Protein AF-A0A6H1ZHK6-F1 (afdb_monomer_lite)

Sequence (95 aa):
MFNRSEIMKVAWAVCRTHYTFNGRFIFRREHFAKALKQAWASAKLASGALPAAEVAKIERASVIRDQIDALKYKSSRMNVEPTRQRLERELMFLA

pLDDT: mean 84.62, std 6.48, range [62.06, 93.5]

Organism: NCBI:txid1070528

Secondary structure (DSSP, 8-state):
---HHHHHHHHHHHHHHHHEETTEE---HHHHHHHHHHHHHHHHHHTT-S-HHHHHHHHHHHHHHHHHHHHTTS-TTS--HHHHHHHHHHHHHH-

Radius of gyration: 16.67 Å; chains: 1; bounding box: 31×34×50 Å

Structure (mmCIF, N/CA/C/O backbone):
data_AF-A0A6H1ZHK6-F1
#
_entry.id   AF-A0A6H1ZHK6-F1
#
loop_
_atom_site.group_PDB
_atom_site.id
_atom_site.type_symbol
_atom_site.label_atom_id
_atom_site.label_alt_id
_atom_site.label_comp_id
_atom_site.label_asym_id
_atom_site.label_entity_id
_atom_site.label_seq_id
_atom_site.pdbx_PDB_ins_code
_atom_site.Cartn_x
_atom_site.Cartn_y
_atom_site.Cartn_z
_atom_site.occupancy
_atom_site.B_iso_or_equiv
_atom_site.auth_seq_id
_atom_site.auth_comp_id
_atom_site.auth_asym_id
_atom_site.auth_atom_id
_atom_site.pdbx_PDB_model_num
ATOM 1 N N . MET A 1 1 ? -11.890 1.829 20.678 1.00 69.81 1 MET A N 1
ATOM 2 C CA . MET A 1 1 ? -10.480 1.892 21.137 1.00 69.81 1 MET A CA 1
ATOM 3 C C . MET A 1 1 ? -9.635 1.059 20.181 1.00 69.81 1 MET A C 1
ATOM 5 O O . MET A 1 1 ? -10.066 -0.031 19.838 1.00 69.81 1 MET A O 1
ATOM 9 N N . PHE A 1 2 ? -8.497 1.565 19.693 1.00 80.75 2 PHE A N 1
ATOM 10 C CA . PHE A 1 2 ? -7.678 0.842 18.707 1.00 80.75 2 PHE A CA 1
ATOM 11 C C . PHE A 1 2 ? -6.952 -0.355 19.335 1.00 80.75 2 PHE A C 1
ATOM 13 O O . PHE A 1 2 ? -6.265 -0.202 20.349 1.00 80.75 2 PHE A O 1
ATOM 20 N N . ASN A 1 3 ? -7.058 -1.531 18.711 1.00 88.44 3 ASN A N 1
ATOM 21 C CA . ASN A 1 3 ? -6.343 -2.728 19.142 1.00 88.44 3 ASN A CA 1
ATOM 22 C C . ASN A 1 3 ? -4.866 -2.650 18.727 1.00 88.44 3 ASN A C 1
ATOM 24 O O . ASN A 1 3 ? -4.480 -2.972 17.604 1.00 88.44 3 ASN A O 1
ATOM 28 N N . ARG A 1 4 ? -4.013 -2.214 19.659 1.00 88.88 4 ARG A N 1
ATOM 29 C CA . ARG A 1 4 ? -2.571 -2.044 19.417 1.00 88.88 4 ARG A CA 1
ATOM 30 C C . ARG A 1 4 ? -1.879 -3.348 19.010 1.00 88.88 4 ARG A C 1
ATOM 32 O O . ARG A 1 4 ? -0.940 -3.300 18.222 1.00 88.88 4 ARG A O 1
ATOM 39 N N . SER A 1 5 ? -2.339 -4.494 19.521 1.00 90.19 5 SER A N 1
ATOM 40 C CA . SER A 1 5 ? -1.757 -5.801 19.193 1.00 90.19 5 SER A CA 1
ATOM 41 C C . SER A 1 5 ? -1.986 -6.155 17.725 1.00 90.19 5 SER A C 1
ATOM 43 O O . SER A 1 5 ? -1.050 -6.535 17.024 1.00 90.19 5 SER A O 1
ATOM 45 N N . GLU A 1 6 ? -3.208 -5.958 17.228 1.00 89.25 6 GLU A N 1
ATOM 46 C CA . GLU A 1 6 ? -3.535 -6.192 15.817 1.00 89.25 6 GLU A CA 1
ATOM 47 C C . GLU A 1 6 ? -2.758 -5.265 14.890 1.00 89.25 6 GLU A C 1
ATOM 49 O O . GLU A 1 6 ? -2.185 -5.720 13.904 1.00 89.25 6 GLU A O 1
ATOM 54 N N . ILE A 1 7 ? -2.643 -3.986 15.246 1.00 90.62 7 ILE A N 1
ATOM 55 C CA . ILE A 1 7 ? -1.886 -3.019 14.446 1.00 90.62 7 ILE A CA 1
ATOM 56 C C . ILE A 1 7 ? -0.410 -3.418 14.357 1.00 90.62 7 ILE A C 1
ATOM 58 O O . ILE A 1 7 ? 0.183 -3.346 13.282 1.00 90.62 7 ILE A O 1
ATOM 62 N N . MET A 1 8 ? 0.182 -3.890 15.458 1.00 92.38 8 MET A N 1
ATOM 63 C CA . MET A 1 8 ? 1.562 -4.381 15.459 1.00 92.38 8 MET A CA 1
ATOM 64 C C . MET A 1 8 ? 1.730 -5.639 14.600 1.00 92.38 8 MET A C 1
ATOM 66 O O . MET A 1 8 ? 2.718 -5.744 13.872 1.00 92.38 8 MET A O 1
ATOM 70 N N . LYS A 1 9 ? 0.761 -6.566 14.619 1.00 93.50 9 LYS A N 1
ATOM 71 C CA . LYS A 1 9 ? 0.767 -7.754 13.746 1.00 93.50 9 LYS A CA 1
ATOM 72 C C . LYS A 1 9 ?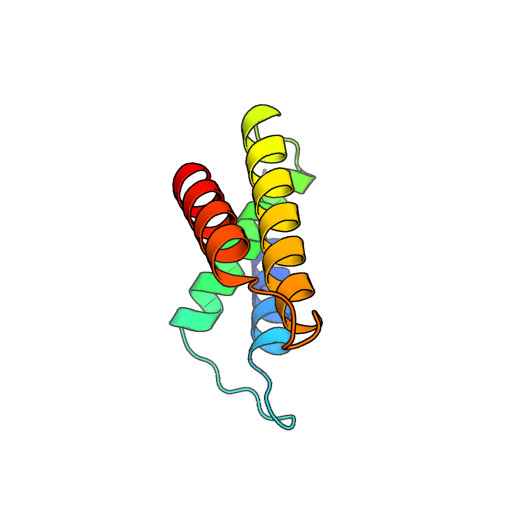 0.710 -7.365 12.269 1.00 93.50 9 LYS A C 1
ATOM 74 O O . LYS A 1 9 ? 1.500 -7.875 11.478 1.00 93.50 9 LYS A O 1
ATOM 79 N N . VAL A 1 10 ? -0.170 -6.429 11.910 1.00 91.88 10 VAL A N 1
ATOM 80 C CA . VAL A 1 10 ? -0.289 -5.918 10.536 1.00 91.88 10 VAL A CA 1
ATOM 81 C C . VAL A 1 10 ? 0.999 -5.215 10.108 1.00 91.88 10 VAL A C 1
ATOM 83 O O . VAL A 1 10 ? 1.534 -5.520 9.045 1.00 91.88 10 VAL A O 1
ATOM 86 N N . ALA A 1 11 ? 1.556 -4.339 10.948 1.00 92.75 11 ALA A N 1
ATOM 87 C CA . ALA A 1 11 ? 2.825 -3.666 10.672 1.00 92.75 11 ALA A CA 1
ATOM 88 C C . ALA A 1 11 ? 3.970 -4.666 10.445 1.00 92.75 11 ALA A C 1
ATOM 90 O O . ALA A 1 11 ? 4.781 -4.498 9.534 1.00 92.75 11 ALA A O 1
ATOM 91 N N . TRP A 1 12 ? 4.026 -5.731 11.248 1.00 92.38 12 TRP A N 1
ATOM 92 C CA . TRP A 1 12 ? 5.025 -6.784 11.095 1.00 92.38 12 TRP A CA 1
ATOM 93 C C . TRP A 1 12 ? 4.857 -7.564 9.788 1.00 92.38 12 TRP A C 1
ATOM 95 O O . TRP A 1 12 ? 5.843 -7.789 9.084 1.00 92.38 12 TRP A O 1
ATOM 105 N N . ALA A 1 13 ? 3.620 -7.921 9.433 1.00 92.00 13 ALA A N 1
ATOM 106 C CA . ALA A 1 13 ? 3.309 -8.595 8.177 1.00 92.00 13 ALA A CA 1
ATOM 107 C C . ALA A 1 13 ? 3.716 -7.737 6.968 1.00 92.00 13 ALA A C 1
ATOM 109 O O . ALA A 1 13 ? 4.473 -8.200 6.121 1.00 92.00 13 ALA A O 1
ATOM 110 N N . VAL A 1 14 ? 3.309 -6.464 6.942 1.00 90.19 14 VAL A N 1
ATOM 111 C CA . VAL A 1 14 ? 3.667 -5.500 5.885 1.00 90.19 14 VAL A CA 1
ATOM 112 C C . VAL A 1 14 ? 5.186 -5.352 5.771 1.00 90.19 14 VAL A C 1
ATOM 114 O O . VAL A 1 14 ? 5.738 -5.445 4.676 1.00 90.19 14 VAL A O 1
ATOM 117 N N . CYS A 1 15 ? 5.882 -5.173 6.898 1.00 91.88 15 CYS A N 1
ATOM 118 C CA . CYS A 1 15 ? 7.338 -5.042 6.912 1.00 91.88 15 CYS A CA 1
ATOM 119 C C . CYS A 1 15 ? 8.019 -6.281 6.312 1.00 91.88 15 CYS A C 1
ATOM 121 O O . CYS A 1 15 ? 8.891 -6.162 5.454 1.00 91.88 15 CYS A O 1
ATOM 123 N N . ARG A 1 16 ? 7.593 -7.486 6.705 1.00 91.31 16 ARG A N 1
ATOM 124 C CA . ARG A 1 16 ? 8.148 -8.719 6.141 1.00 91.31 16 ARG A CA 1
ATOM 125 C C . ARG A 1 16 ? 7.847 -8.850 4.655 1.00 91.31 16 ARG A C 1
ATOM 127 O O . ARG A 1 16 ? 8.767 -9.141 3.904 1.00 91.31 16 ARG A O 1
ATOM 134 N N . THR A 1 17 ? 6.621 -8.606 4.213 1.00 89.00 17 THR A N 1
ATOM 135 C CA . THR A 1 17 ? 6.255 -8.759 2.798 1.00 89.00 17 THR A CA 1
ATOM 136 C C . THR A 1 17 ? 7.040 -7.812 1.893 1.00 89.00 17 THR A C 1
ATOM 138 O O . THR A 1 17 ? 7.558 -8.240 0.870 1.00 89.00 17 THR A O 1
ATOM 141 N N . HIS A 1 18 ? 7.185 -6.542 2.280 1.00 84.94 18 HIS A N 1
ATOM 142 C CA . HIS A 1 18 ? 7.859 -5.547 1.440 1.00 84.94 18 HIS A CA 1
ATOM 143 C C . HIS A 1 18 ? 9.388 -5.600 1.503 1.00 84.94 18 HIS A C 1
ATOM 145 O O . HIS A 1 18 ? 10.045 -5.193 0.547 1.00 84.94 18 HIS A O 1
ATOM 151 N N . TYR A 1 19 ? 9.960 -6.066 2.616 1.00 86.38 19 TYR A N 1
ATOM 152 C CA . TYR A 1 19 ? 11.410 -6.034 2.843 1.00 86.38 19 TYR A CA 1
ATOM 153 C C . TYR A 1 19 ? 12.046 -7.427 2.932 1.00 86.38 19 TYR A C 1
ATOM 155 O O . TYR A 1 19 ? 13.192 -7.559 3.364 1.00 86.38 19 TYR A O 1
ATOM 163 N N . THR A 1 20 ? 11.326 -8.471 2.518 1.00 88.56 20 THR A N 1
ATOM 164 C CA . THR A 1 20 ? 11.930 -9.775 2.225 1.00 88.56 20 THR A CA 1
ATOM 165 C C . THR A 1 20 ? 12.406 -9.771 0.781 1.00 88.56 20 THR A C 1
ATOM 167 O O . THR A 1 20 ? 11.602 -9.658 -0.140 1.00 88.56 20 THR A O 1
ATOM 170 N N . PHE A 1 21 ? 13.711 -9.927 0.578 1.00 82.06 21 PHE A N 1
ATOM 171 C CA . PHE A 1 21 ? 14.311 -10.043 -0.748 1.00 82.06 21 PHE A CA 1
ATOM 172 C C . PHE A 1 21 ? 15.024 -11.388 -0.858 1.00 82.06 21 PHE A C 1
ATOM 174 O O . PHE A 1 21 ? 15.774 -11.769 0.042 1.00 82.06 21 PHE A O 1
ATOM 181 N N . ASN A 1 22 ? 14.765 -12.139 -1.932 1.00 83.94 22 ASN A N 1
ATOM 182 C CA . ASN A 1 22 ? 15.301 -13.493 -2.133 1.00 83.94 22 ASN A CA 1
ATOM 183 C C . ASN A 1 22 ? 15.085 -14.425 -0.921 1.00 83.94 22 ASN A C 1
ATOM 185 O O . ASN A 1 22 ? 15.992 -15.138 -0.495 1.00 83.94 22 ASN A O 1
ATOM 189 N N . GLY A 1 23 ? 13.897 -14.363 -0.306 1.00 84.25 23 GLY A N 1
ATOM 190 C CA . GLY A 1 23 ? 13.541 -15.175 0.867 1.00 84.25 23 GLY A CA 1
ATOM 191 C C . GLY A 1 23 ? 14.245 -14.782 2.172 1.00 84.25 23 GLY A C 1
ATOM 192 O O . GLY A 1 23 ? 13.993 -15.394 3.207 1.00 84.25 23 GLY A O 1
ATOM 193 N N . ARG A 1 24 ? 15.101 -13.751 2.161 1.00 84.94 24 ARG A N 1
ATOM 194 C CA . ARG A 1 24 ? 15.794 -13.247 3.350 1.00 84.94 24 ARG A CA 1
ATOM 195 C C . ARG A 1 24 ? 15.172 -11.937 3.810 1.00 84.94 24 ARG A C 1
ATOM 197 O O . ARG A 1 24 ? 15.099 -10.965 3.062 1.00 84.94 24 ARG A O 1
ATOM 204 N N . PHE A 1 25 ? 14.748 -11.918 5.068 1.00 87.75 25 PHE A N 1
ATOM 205 C CA . PHE A 1 25 ? 14.254 -10.724 5.739 1.00 87.75 25 PHE A CA 1
ATOM 206 C C . PHE A 1 25 ? 15.320 -10.202 6.697 1.00 87.75 25 PHE A C 1
ATOM 208 O O . PHE A 1 25 ? 15.766 -10.928 7.584 1.00 87.75 25 PHE A O 1
ATOM 215 N N . ILE A 1 26 ? 15.700 -8.936 6.538 1.00 87.19 26 ILE A N 1
ATOM 216 C CA . ILE A 1 26 ? 16.582 -8.241 7.476 1.00 87.19 26 ILE A CA 1
ATOM 217 C C . ILE A 1 26 ? 15.771 -7.134 8.129 1.00 87.19 26 ILE A C 1
ATOM 219 O O . ILE A 1 26 ? 15.324 -6.195 7.468 1.00 87.19 26 ILE A O 1
ATOM 223 N N . PHE A 1 27 ? 15.592 -7.236 9.443 1.00 89.62 27 PHE A N 1
ATOM 224 C CA . PHE A 1 27 ? 14.879 -6.212 10.184 1.00 89.62 27 PHE A CA 1
ATOM 225 C C . PHE A 1 27 ? 15.669 -4.900 10.186 1.00 89.62 27 PHE A C 1
ATOM 227 O O . PHE A 1 27 ? 16.831 -4.857 10.588 1.00 89.62 27 PHE A O 1
ATOM 234 N N . ARG A 1 28 ? 15.005 -3.808 9.797 1.00 91.69 28 ARG A N 1
ATOM 235 C CA . ARG A 1 28 ? 15.491 -2.444 10.022 1.00 91.69 28 ARG A CA 1
ATOM 236 C C . ARG A 1 28 ? 14.394 -1.613 10.667 1.00 91.69 28 ARG A C 1
ATOM 238 O O . ARG A 1 28 ? 13.241 -1.641 10.233 1.00 91.69 28 ARG A O 1
ATOM 245 N N . ARG A 1 29 ? 14.767 -0.819 11.672 1.00 91.06 29 ARG A N 1
ATOM 246 C CA . ARG A 1 29 ? 13.826 0.023 12.425 1.00 91.06 29 ARG A CA 1
ATOM 247 C C . ARG A 1 29 ? 13.078 1.008 11.526 1.00 91.06 29 ARG A C 1
ATOM 249 O O . ARG A 1 29 ? 11.887 1.211 11.719 1.00 91.06 29 ARG A O 1
ATOM 256 N N . GLU A 1 30 ? 13.746 1.578 10.528 1.00 90.06 30 GLU A N 1
ATOM 257 C CA . GLU A 1 30 ? 13.141 2.514 9.570 1.00 90.06 30 GLU A CA 1
ATOM 258 C C . GLU A 1 30 ? 12.039 1.863 8.727 1.00 90.06 30 GLU A C 1
ATOM 260 O O . GLU A 1 30 ? 10.973 2.443 8.526 1.00 90.06 30 GLU A O 1
ATOM 265 N N . HIS A 1 31 ? 12.277 0.634 8.267 1.00 89.00 31 HIS A N 1
ATOM 266 C CA . HIS A 1 31 ? 11.309 -0.157 7.512 1.00 89.00 31 HIS A CA 1
ATOM 267 C C . HIS A 1 31 ? 10.089 -0.497 8.362 1.00 89.00 31 HIS A C 1
ATOM 269 O O . HIS A 1 31 ? 8.952 -0.305 7.931 1.00 89.00 31 HIS A O 1
ATOM 275 N N . PHE A 1 32 ? 10.321 -0.904 9.609 1.00 91.38 32 PHE A N 1
ATOM 276 C CA . PHE A 1 32 ? 9.236 -1.169 10.541 1.00 91.38 32 PHE A CA 1
ATOM 277 C C . PHE A 1 32 ? 8.462 0.100 10.915 1.00 91.38 32 PHE A C 1
ATOM 279 O O . PHE A 1 32 ? 7.240 0.065 10.981 1.00 91.38 32 PHE A O 1
ATOM 286 N N . ALA A 1 33 ? 9.133 1.243 11.085 1.00 89.44 33 ALA A N 1
ATOM 287 C CA . ALA A 1 33 ? 8.471 2.521 11.338 1.00 89.44 33 ALA A CA 1
ATOM 288 C C . ALA A 1 33 ? 7.564 2.942 10.168 1.00 89.44 33 ALA A C 1
ATOM 290 O O . ALA A 1 33 ? 6.454 3.425 10.397 1.00 89.44 33 ALA A O 1
ATOM 291 N N . LYS A 1 34 ? 7.998 2.725 8.917 1.00 87.19 34 LYS A N 1
ATOM 292 C CA . LYS A 1 34 ? 7.159 2.936 7.725 1.00 87.19 34 LYS A CA 1
ATOM 293 C C . LYS A 1 34 ? 5.945 2.002 7.723 1.00 87.19 34 LYS A C 1
ATOM 295 O O . LYS A 1 34 ? 4.821 2.476 7.574 1.00 87.19 34 LYS A O 1
ATOM 300 N N . ALA A 1 35 ? 6.155 0.710 7.973 1.00 89.94 35 ALA A N 1
ATOM 301 C CA . ALA A 1 35 ? 5.077 -0.276 8.032 1.00 89.94 35 ALA A CA 1
ATOM 302 C C . ALA A 1 35 ? 4.081 -0.004 9.176 1.00 89.94 35 ALA A C 1
ATOM 304 O O . ALA A 1 35 ? 2.878 -0.181 9.010 1.00 89.94 35 ALA A O 1
ATOM 305 N N . LEU A 1 36 ? 4.558 0.493 10.321 1.00 92.38 36 LEU A N 1
ATOM 306 C CA . LEU A 1 36 ? 3.717 0.867 11.456 1.00 92.38 36 LEU A CA 1
ATOM 307 C C . LEU A 1 36 ? 2.837 2.080 11.144 1.00 92.38 36 LEU A C 1
ATOM 309 O O . LEU A 1 36 ? 1.654 2.074 11.478 1.00 92.38 36 LEU A O 1
ATOM 313 N N . LYS A 1 37 ? 3.382 3.099 10.465 1.00 89.06 37 LYS A N 1
ATOM 314 C CA . LYS A 1 37 ? 2.586 4.239 9.979 1.00 89.06 37 LYS A CA 1
ATOM 315 C C . LYS A 1 37 ? 1.475 3.775 9.038 1.00 89.06 37 LYS A C 1
ATOM 317 O O . LYS A 1 37 ? 0.339 4.217 9.184 1.00 89.06 37 LYS A O 1
ATOM 322 N N . GLN A 1 38 ? 1.791 2.859 8.122 1.00 87.69 38 GLN A N 1
ATOM 323 C CA . GLN A 1 38 ? 0.814 2.286 7.199 1.00 87.69 38 GLN A CA 1
ATOM 324 C C . GLN A 1 38 ? -0.276 1.501 7.942 1.00 87.69 38 GLN A C 1
ATOM 326 O O . GLN A 1 38 ? -1.455 1.768 7.737 1.00 87.69 38 GLN A O 1
ATOM 331 N N . ALA A 1 39 ? 0.096 0.608 8.864 1.00 88.38 39 ALA A N 1
ATOM 332 C CA . ALA A 1 39 ? -0.861 -0.164 9.657 1.00 88.38 39 ALA A CA 1
ATOM 333 C C . ALA A 1 39 ? -1.774 0.729 10.516 1.00 88.38 39 ALA A C 1
ATOM 335 O O . ALA A 1 39 ? -2.967 0.461 10.647 1.00 88.38 39 ALA A O 1
ATOM 336 N N . TRP A 1 40 ? -1.234 1.818 11.070 1.00 88.00 40 TRP A N 1
ATOM 337 C CA . TRP A 1 40 ? -2.012 2.798 11.827 1.00 88.00 40 TRP A CA 1
ATOM 338 C C . TRP A 1 40 ? -3.007 3.559 10.942 1.00 88.00 40 TRP A C 1
ATOM 340 O O . TRP A 1 40 ? -4.156 3.747 11.337 1.00 88.00 40 TRP A O 1
ATOM 350 N N . ALA A 1 41 ? -2.597 3.960 9.735 1.00 83.44 41 ALA A N 1
ATOM 351 C CA . ALA A 1 41 ? -3.493 4.584 8.763 1.00 83.44 41 ALA A CA 1
ATOM 352 C C . ALA A 1 41 ? -4.620 3.628 8.340 1.00 83.44 41 ALA A C 1
ATOM 354 O O . ALA A 1 41 ? -5.787 4.012 8.362 1.00 83.44 41 ALA A O 1
ATOM 355 N N . SER A 1 42 ? -4.299 2.363 8.053 1.00 83.50 42 SER A N 1
ATOM 356 C CA . SER A 1 42 ? -5.293 1.332 7.732 1.00 83.50 42 SER A CA 1
ATOM 357 C C . SER A 1 42 ? -6.273 1.086 8.880 1.00 83.50 42 SER A C 1
ATOM 359 O O . SER A 1 42 ? -7.473 0.982 8.646 1.00 83.50 42 SER A O 1
ATOM 361 N N . ALA A 1 43 ? -5.79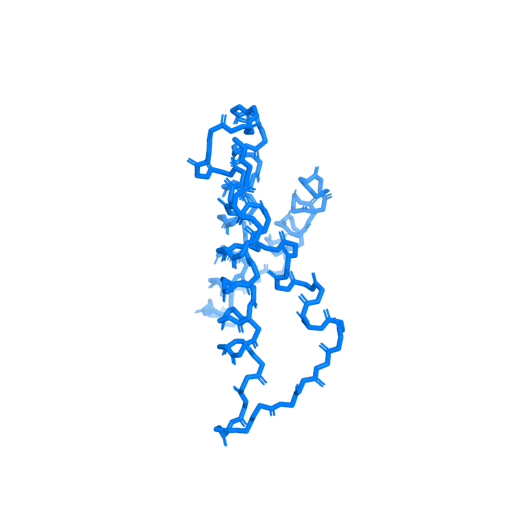6 1.046 10.127 1.00 84.69 43 ALA A N 1
ATOM 362 C CA . ALA A 1 43 ? -6.664 0.883 11.290 1.00 84.69 43 ALA A CA 1
ATOM 363 C C . ALA A 1 43 ? -7.613 2.076 11.481 1.00 84.69 43 ALA A C 1
ATOM 365 O O . ALA A 1 43 ? -8.783 1.881 11.801 1.00 84.69 43 ALA A O 1
ATOM 366 N N . LYS A 1 44 ? -7.130 3.302 11.248 1.00 82.50 44 LYS A N 1
ATOM 367 C CA . LYS A 1 44 ? -7.954 4.518 11.272 1.00 82.50 44 LYS A CA 1
ATOM 368 C C . LYS A 1 44 ? -9.016 4.543 10.167 1.00 82.50 44 LYS A C 1
ATOM 370 O O . LYS A 1 44 ? -10.132 4.994 10.422 1.00 82.50 44 LYS A O 1
ATOM 375 N N . LEU A 1 45 ? -8.673 4.060 8.968 1.00 79.19 45 LEU A N 1
ATOM 376 C CA . LEU A 1 45 ? -9.616 3.891 7.856 1.00 79.19 45 LEU A CA 1
ATOM 377 C C . LEU A 1 45 ? -10.700 2.874 8.220 1.00 79.19 45 LEU A C 1
ATOM 379 O O . LEU A 1 45 ? -11.884 3.186 8.143 1.00 79.19 45 LEU A O 1
ATOM 383 N N . ALA A 1 46 ? -10.299 1.693 8.695 1.00 78.38 46 ALA A N 1
ATOM 384 C CA . ALA A 1 46 ? -11.218 0.619 9.065 1.00 78.38 46 ALA A CA 1
ATOM 385 C C . ALA A 1 46 ? -12.154 0.996 10.223 1.00 78.38 46 ALA A C 1
ATOM 387 O O . ALA A 1 46 ? -13.287 0.530 10.279 1.00 78.38 46 ALA A O 1
ATOM 388 N N . SER A 1 47 ? -11.703 1.852 11.144 1.00 79.56 47 SER A N 1
ATOM 389 C CA . SER A 1 47 ? -12.536 2.321 12.251 1.00 79.56 47 SER A CA 1
ATOM 390 C C . SER A 1 47 ? -13.471 3.476 11.880 1.00 79.56 47 SER A C 1
ATOM 392 O O . SER A 1 47 ? -14.153 3.979 12.769 1.00 79.56 47 SER A O 1
ATOM 394 N N . GLY A 1 48 ? -13.439 3.977 10.637 1.00 71.00 48 GLY A N 1
ATOM 395 C CA . GLY A 1 48 ? -14.198 5.164 10.222 1.00 71.00 48 GLY A CA 1
ATOM 396 C C . GLY A 1 48 ? -13.825 6.436 10.994 1.00 71.00 48 GLY A C 1
ATOM 397 O O . GLY A 1 48 ? -14.603 7.381 11.043 1.00 71.00 48 GLY A O 1
ATOM 398 N N . ALA A 1 49 ? -12.649 6.461 11.635 1.00 69.38 49 ALA A N 1
ATOM 399 C CA . ALA A 1 49 ? -12.223 7.576 12.488 1.00 69.38 49 ALA A CA 1
ATOM 400 C C . ALA A 1 49 ? -11.569 8.713 11.689 1.00 69.38 49 ALA A C 1
ATOM 402 O O . ALA A 1 49 ? -11.185 9.732 12.263 1.00 69.38 49 ALA A O 1
ATOM 403 N N . LEU A 1 50 ? -11.394 8.518 10.381 1.00 69.31 50 LEU A N 1
ATOM 404 C CA . LEU A 1 50 ? -10.905 9.545 9.477 1.00 69.31 50 LEU A CA 1
ATOM 405 C C . LEU A 1 50 ? -12.088 10.351 8.943 1.00 69.31 50 LEU A C 1
ATOM 407 O O . LEU A 1 50 ? -13.083 9.760 8.518 1.00 69.31 50 LEU A O 1
ATOM 411 N N . PRO A 1 51 ? -11.989 11.689 8.917 1.00 73.31 51 PRO A N 1
ATOM 412 C CA . PRO A 1 51 ? -12.971 12.496 8.216 1.00 73.31 51 PRO A CA 1
ATOM 413 C C . PRO A 1 51 ? -12.975 12.102 6.734 1.00 73.31 51 PRO A C 1
ATOM 415 O O . PRO A 1 51 ? -11.920 11.826 6.160 1.00 73.31 51 PRO A O 1
ATOM 418 N N . ALA A 1 52 ? -14.148 12.115 6.096 1.00 70.62 52 ALA A N 1
ATOM 419 C CA . ALA A 1 52 ? -14.308 11.711 4.694 1.00 70.62 52 ALA A CA 1
ATOM 420 C C . ALA A 1 52 ? -13.328 12.430 3.742 1.00 70.62 52 ALA A C 1
ATOM 422 O O . ALA A 1 52 ? -12.850 11.847 2.773 1.00 70.62 52 ALA A O 1
ATOM 423 N N . ALA A 1 53 ? -12.954 13.671 4.066 1.00 73.81 53 ALA A N 1
ATOM 424 C CA . ALA A 1 53 ? -11.953 14.437 3.332 1.00 73.81 53 ALA A CA 1
ATOM 425 C C . ALA A 1 53 ? -10.534 13.832 3.390 1.00 73.81 53 ALA A C 1
ATOM 427 O O . ALA A 1 53 ? -9.812 13.893 2.399 1.00 73.81 53 ALA A O 1
ATOM 428 N N . GLU A 1 54 ? -10.113 13.242 4.514 1.00 72.56 54 GLU A N 1
ATOM 429 C CA . GLU A 1 54 ? -8.810 12.566 4.598 1.00 72.56 54 GLU A CA 1
ATOM 430 C C . GLU A 1 54 ? -8.818 11.219 3.874 1.00 72.56 54 GLU A C 1
ATOM 432 O O . GLU A 1 54 ? -7.834 10.881 3.218 1.00 72.56 54 GLU A O 1
ATOM 437 N N . VAL A 1 55 ? -9.936 10.488 3.918 1.00 72.38 55 VAL A N 1
ATOM 438 C CA . VAL A 1 55 ? -10.115 9.253 3.135 1.00 72.38 55 VAL A CA 1
ATOM 439 C C . VAL A 1 55 ? -9.982 9.551 1.640 1.00 72.38 55 VAL A C 1
ATOM 441 O O . VAL A 1 55 ? -9.164 8.933 0.963 1.00 72.38 55 VAL A O 1
ATOM 444 N N . ALA A 1 56 ? -10.680 10.583 1.156 1.00 74.19 56 ALA A N 1
ATOM 445 C CA . ALA A 1 56 ? -10.616 11.009 -0.239 1.00 74.19 56 ALA A CA 1
ATOM 446 C C . ALA A 1 56 ? -9.200 11.437 -0.669 1.00 74.19 56 ALA A C 1
ATOM 448 O O . ALA A 1 56 ? -8.774 11.138 -1.785 1.00 74.19 56 ALA A O 1
ATOM 449 N N . LYS A 1 57 ? -8.431 12.100 0.210 1.00 80.94 57 LYS A N 1
ATOM 450 C CA . LYS A 1 57 ? -7.020 12.432 -0.063 1.00 80.94 57 LYS A CA 1
ATOM 451 C C . LYS A 1 57 ? -6.152 11.181 -0.199 1.00 80.94 57 LYS A C 1
ATOM 453 O O . LYS A 1 57 ? -5.330 11.117 -1.111 1.00 80.94 57 LYS A O 1
ATOM 458 N N . ILE A 1 58 ? -6.335 10.193 0.680 1.00 77.94 58 ILE A N 1
ATOM 459 C CA . ILE A 1 58 ? -5.583 8.929 0.646 1.00 77.94 58 ILE A CA 1
ATOM 460 C C . ILE A 1 58 ? -5.899 8.147 -0.634 1.00 77.94 58 ILE A C 1
ATOM 462 O O . ILE A 1 58 ? -4.973 7.707 -1.315 1.00 77.94 58 ILE A O 1
ATOM 466 N N . GLU A 1 59 ? -7.178 8.023 -0.987 1.00 80.12 59 GLU A N 1
ATOM 467 C CA . GLU A 1 59 ? -7.627 7.364 -2.220 1.00 80.12 59 GLU A CA 1
ATOM 468 C C . GLU A 1 59 ? -7.111 8.090 -3.467 1.00 80.12 59 GLU A C 1
ATOM 470 O O . GLU A 1 59 ? -6.615 7.470 -4.410 1.00 80.12 59 GLU A O 1
ATOM 475 N N . ARG A 1 60 ? -7.145 9.427 -3.472 1.00 84.00 60 ARG A N 1
ATOM 476 C CA . ARG A 1 60 ? -6.591 10.205 -4.582 1.00 84.00 60 ARG A CA 1
ATOM 477 C C . ARG A 1 60 ? -5.084 9.995 -4.711 1.00 84.00 60 ARG A C 1
ATOM 479 O O . ARG A 1 60 ? -4.590 9.804 -5.821 1.00 84.00 60 ARG A O 1
ATOM 486 N N . ALA A 1 61 ? -4.362 9.976 -3.593 1.00 84.31 61 ALA A N 1
ATOM 487 C CA . ALA A 1 61 ? -2.928 9.726 -3.581 1.00 84.31 61 ALA A CA 1
ATOM 488 C C . ALA A 1 61 ? -2.573 8.308 -4.066 1.00 84.31 61 ALA A C 1
ATOM 490 O O . ALA A 1 61 ? -1.564 8.155 -4.756 1.00 84.31 61 ALA A O 1
ATOM 491 N N . SER A 1 62 ? -3.374 7.277 -3.757 1.00 81.38 62 SER A N 1
ATOM 492 C CA . SER A 1 62 ? -3.150 5.928 -4.302 1.00 81.38 62 SER A CA 1
ATOM 493 C C . SER A 1 62 ? -3.378 5.886 -5.810 1.00 81.38 62 SER A C 1
ATOM 495 O O . SER A 1 62 ? -2.509 5.407 -6.530 1.00 81.38 62 SER A O 1
ATOM 497 N N . VAL A 1 63 ? -4.461 6.495 -6.304 1.00 85.38 63 VAL A N 1
ATOM 498 C CA . VAL A 1 63 ? -4.742 6.569 -7.749 1.00 85.38 63 VAL A CA 1
ATOM 499 C C . VAL A 1 63 ? -3.612 7.273 -8.505 1.00 85.38 63 VAL A C 1
ATOM 501 O O . VAL A 1 63 ? -3.206 6.820 -9.572 1.00 85.38 63 VAL A O 1
ATOM 504 N N . ILE A 1 64 ? -3.069 8.365 -7.960 1.00 85.81 64 ILE A N 1
ATOM 505 C CA . ILE A 1 64 ? -1.947 9.082 -8.583 1.00 85.81 64 ILE A CA 1
ATOM 506 C C . ILE A 1 64 ? -0.684 8.209 -8.630 1.00 85.81 64 ILE A C 1
ATOM 508 O O . ILE A 1 64 ? 0.021 8.217 -9.639 1.00 85.81 64 ILE A O 1
ATOM 512 N N . ARG A 1 65 ? -0.400 7.426 -7.578 1.00 86.12 65 ARG A N 1
ATOM 513 C CA . ARG A 1 65 ? 0.734 6.482 -7.578 1.00 86.12 65 ARG A CA 1
ATOM 514 C C . ARG A 1 65 ? 0.569 5.409 -8.647 1.00 86.12 65 ARG A C 1
ATOM 516 O O . ARG A 1 65 ? 1.511 5.178 -9.399 1.00 86.12 65 ARG A O 1
ATOM 523 N N . ASP A 1 66 ? -0.625 4.836 -8.769 1.00 85.19 66 ASP A N 1
ATOM 524 C CA . ASP A 1 66 ? -0.921 3.830 -9.792 1.00 85.19 66 ASP A CA 1
ATOM 525 C C . ASP A 1 66 ? -0.776 4.412 -11.205 1.00 85.19 66 ASP A C 1
ATOM 527 O O . ASP A 1 66 ? -0.246 3.760 -12.104 1.00 85.19 66 ASP A O 1
ATOM 531 N N . GLN A 1 67 ? -1.180 5.671 -11.406 1.00 86.44 67 GLN A N 1
ATOM 532 C CA . GLN A 1 67 ? -0.984 6.376 -12.674 1.00 86.44 67 GLN A CA 1
ATOM 533 C C . GLN A 1 67 ? 0.499 6.591 -12.989 1.00 86.44 67 GLN A C 1
ATOM 535 O O . GLN A 1 67 ? 0.908 6.344 -14.122 1.00 86.44 67 GLN A O 1
ATOM 540 N N . ILE A 1 68 ? 1.313 7.001 -12.010 1.00 87.25 68 ILE A N 1
ATOM 541 C CA . ILE A 1 68 ? 2.769 7.141 -12.179 1.00 87.25 68 ILE A CA 1
ATOM 542 C C . ILE A 1 68 ? 3.405 5.788 -12.523 1.00 87.25 68 ILE A C 1
ATOM 544 O O . ILE A 1 68 ? 4.235 5.713 -13.430 1.00 87.25 68 ILE A O 1
ATOM 548 N N . ASP A 1 69 ? 3.000 4.709 -11.854 1.00 86.88 69 ASP A N 1
ATOM 549 C CA . ASP A 1 69 ? 3.496 3.366 -12.155 1.00 86.88 69 ASP A CA 1
ATOM 550 C C . ASP A 1 69 ? 3.053 2.882 -13.541 1.00 86.88 69 ASP A C 1
ATOM 552 O O . ASP A 1 69 ? 3.855 2.295 -14.269 1.00 86.88 69 ASP A O 1
ATOM 556 N N . ALA A 1 70 ? 1.829 3.198 -13.969 1.00 86.00 70 ALA A N 1
ATOM 557 C CA . ALA A 1 70 ? 1.340 2.884 -15.309 1.00 86.00 70 ALA A CA 1
ATOM 558 C C . ALA A 1 70 ? 2.136 3.596 -16.420 1.00 86.00 70 ALA A C 1
ATOM 560 O O . ALA A 1 70 ? 2.269 3.054 -17.523 1.00 86.00 70 ALA A O 1
ATOM 561 N N . LEU A 1 71 ? 2.706 4.780 -16.148 1.00 86.69 71 LEU A N 1
ATOM 562 C CA . LEU A 1 71 ? 3.560 5.491 -17.109 1.00 86.69 71 LEU A CA 1
ATOM 563 C C . LEU A 1 71 ? 4.834 4.706 -17.456 1.00 86.69 71 LEU A C 1
ATOM 565 O O . LEU A 1 71 ? 5.327 4.852 -18.573 1.00 86.69 71 LEU A O 1
ATOM 569 N N . LYS A 1 72 ? 5.322 3.821 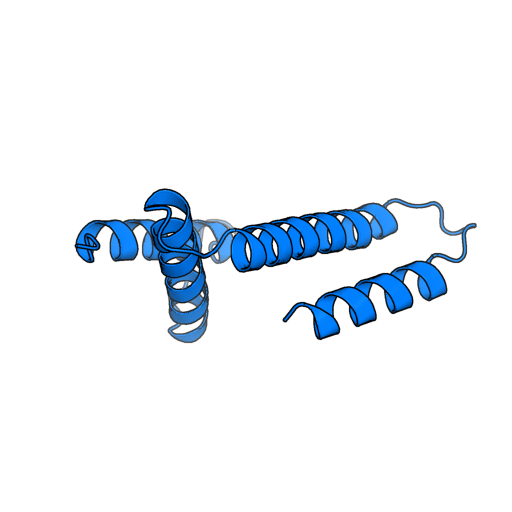-16.573 1.00 83.75 72 LYS A N 1
ATOM 570 C CA . LYS A 1 72 ? 6.496 2.963 -16.838 1.00 83.75 72 LYS A CA 1
ATOM 571 C C . LYS A 1 72 ? 6.288 2.006 -18.014 1.00 83.75 72 LYS A C 1
ATOM 573 O O . LYS A 1 72 ? 7.258 1.594 -18.639 1.00 83.75 72 LYS A O 1
ATOM 578 N N . TYR A 1 73 ? 5.037 1.660 -18.313 1.00 87.81 73 TYR A N 1
ATOM 579 C CA . TYR A 1 73 ? 4.678 0.716 -19.375 1.00 87.81 73 TYR A CA 1
ATOM 580 C C . TYR A 1 73 ? 4.281 1.405 -20.686 1.00 8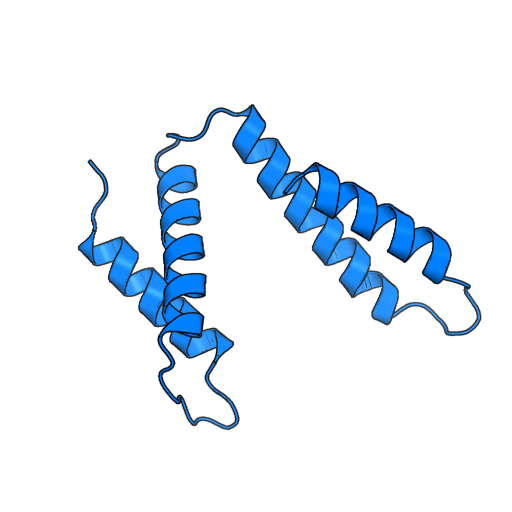7.81 73 TYR A C 1
ATOM 582 O O . TYR A 1 73 ? 3.888 0.741 -21.647 1.00 87.81 73 TYR A O 1
ATOM 590 N N . LYS A 1 74 ? 4.342 2.741 -20.753 1.00 84.19 74 LYS A N 1
ATOM 591 C CA . LYS A 1 74 ? 4.072 3.476 -21.991 1.00 84.19 74 LYS A CA 1
ATOM 592 C C . LYS A 1 74 ? 5.248 3.339 -22.959 1.00 84.19 74 LYS A C 1
ATOM 594 O O . LYS A 1 74 ? 6.402 3.230 -22.561 1.00 84.19 74 LYS A O 1
ATOM 599 N N . SER A 1 75 ? 4.933 3.346 -24.255 1.00 80.50 75 SER A N 1
ATOM 600 C CA . SER A 1 75 ? 5.940 3.272 -25.318 1.00 80.50 75 SER A CA 1
ATOM 601 C C . SER A 1 75 ? 6.937 4.425 -25.206 1.00 80.50 75 SER A C 1
ATOM 603 O O . SER A 1 75 ? 6.533 5.570 -25.011 1.00 80.50 75 SER A O 1
ATOM 605 N N . SER A 1 76 ? 8.219 4.138 -25.442 1.00 73.50 76 SER A N 1
ATOM 606 C CA . SER A 1 76 ? 9.308 5.126 -25.480 1.00 73.50 76 SER A CA 1
ATOM 607 C C . SER A 1 76 ? 9.111 6.240 -26.515 1.00 73.50 76 SER A C 1
ATOM 609 O O . SER A 1 76 ? 9.782 7.265 -26.447 1.00 73.50 76 SER A O 1
ATOM 611 N N . ARG A 1 77 ? 8.180 6.067 -27.465 1.00 80.88 77 ARG A N 1
ATOM 612 C CA . ARG A 1 77 ? 7.787 7.095 -28.440 1.00 80.88 77 ARG A CA 1
ATOM 613 C C . ARG A 1 77 ? 6.884 8.185 -27.852 1.00 80.88 77 ARG A C 1
ATOM 615 O O . ARG A 1 77 ? 6.674 9.199 -28.508 1.00 80.88 77 ARG A O 1
ATOM 622 N N . MET A 1 78 ? 6.329 7.989 -26.654 1.00 80.00 78 MET A N 1
ATOM 623 C CA . MET A 1 78 ? 5.525 8.998 -25.964 1.00 80.00 78 MET A CA 1
ATOM 624 C C . MET A 1 78 ? 6.363 9.724 -24.914 1.00 80.00 78 MET A C 1
ATOM 626 O O . MET A 1 78 ? 6.947 9.095 -24.034 1.00 80.00 78 MET A O 1
ATOM 630 N N . ASN A 1 79 ? 6.362 11.058 -24.955 1.00 84.62 79 ASN A N 1
ATOM 631 C CA . ASN A 1 79 ? 6.921 11.858 -23.872 1.00 84.62 79 ASN A CA 1
ATOM 632 C C . ASN A 1 79 ? 5.976 11.817 -22.660 1.00 84.62 79 ASN A C 1
ATOM 634 O O . ASN A 1 79 ? 4.967 12.520 -22.628 1.00 84.62 79 ASN A O 1
ATOM 638 N N . VAL A 1 80 ? 6.296 10.975 -21.678 1.00 88.19 80 VAL A N 1
ATOM 639 C CA . VAL A 1 80 ? 5.511 10.811 -20.441 1.00 88.19 80 VAL A CA 1
ATOM 640 C C . VAL A 1 80 ? 5.942 11.751 -19.315 1.00 88.19 80 VAL A C 1
ATOM 642 O O . VAL A 1 80 ? 5.236 11.883 -18.315 1.00 88.19 80 VAL A O 1
ATOM 645 N N . GLU A 1 81 ? 7.074 12.431 -19.476 1.00 88.06 81 GLU A N 1
ATOM 646 C CA . GLU A 1 81 ? 7.698 13.227 -18.426 1.00 88.06 81 GLU A CA 1
ATOM 647 C C . GLU A 1 81 ? 6.878 14.436 -17.949 1.00 88.06 81 GLU A C 1
ATOM 649 O O . GLU A 1 81 ? 6.764 14.622 -16.735 1.00 88.06 81 GLU A O 1
ATOM 654 N N . PRO A 1 82 ? 6.204 15.221 -18.817 1.00 90.00 82 PRO A N 1
ATOM 655 C CA . PRO A 1 82 ? 5.339 16.296 -18.333 1.00 90.00 82 PRO A CA 1
ATOM 656 C C . PRO A 1 82 ? 4.131 15.759 -17.550 1.00 90.00 82 PRO A C 1
ATOM 658 O O . PRO A 1 82 ? 3.716 16.356 -16.554 1.00 90.00 82 PRO A O 1
ATOM 661 N N . THR A 1 83 ? 3.576 14.611 -17.955 1.00 86.88 83 THR A N 1
ATOM 662 C CA . THR A 1 83 ? 2.467 13.962 -17.240 1.00 86.88 83 THR A CA 1
ATOM 663 C C . THR A 1 83 ? 2.922 13.453 -15.877 1.00 86.88 83 THR A C 1
ATOM 665 O O . THR A 1 83 ? 2.240 13.681 -14.879 1.00 86.88 83 THR A O 1
ATOM 668 N N . ARG A 1 84 ? 4.101 12.830 -15.818 1.00 88.00 84 ARG A N 1
ATOM 669 C CA . ARG A 1 84 ? 4.713 12.359 -14.576 1.00 88.00 84 ARG A CA 1
ATOM 670 C C . ARG A 1 84 ? 4.955 13.503 -13.590 1.00 88.00 84 ARG A C 1
ATOM 672 O O . ARG A 1 84 ? 4.505 13.416 -12.453 1.00 88.00 84 ARG A O 1
ATOM 679 N N . GLN A 1 85 ? 5.576 14.598 -14.031 1.00 88.75 85 GLN A N 1
A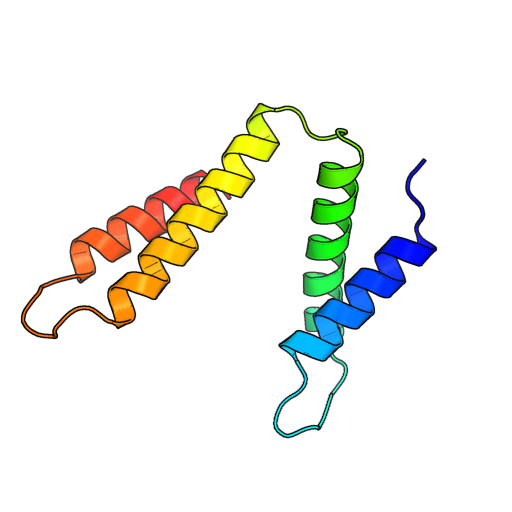TOM 680 C CA . GLN A 1 85 ? 5.853 15.759 -13.174 1.00 88.75 85 GLN A CA 1
ATOM 681 C C . GLN A 1 85 ? 4.577 16.400 -12.619 1.00 88.75 85 GLN A C 1
ATOM 683 O O . GLN A 1 85 ? 4.541 16.824 -11.463 1.00 88.75 85 GLN A O 1
ATOM 688 N N . ARG A 1 86 ? 3.506 16.465 -13.421 1.00 91.06 86 ARG A N 1
ATOM 689 C CA . ARG A 1 86 ? 2.201 16.953 -12.956 1.00 91.06 86 ARG A CA 1
ATOM 690 C C . ARG A 1 86 ? 1.642 16.070 -11.836 1.00 91.06 86 ARG A C 1
ATOM 692 O O . ARG A 1 86 ? 1.200 16.603 -10.822 1.00 91.06 86 ARG A O 1
ATOM 699 N N . LEU A 1 87 ? 1.679 14.751 -12.016 1.00 87.94 87 LEU A N 1
ATOM 700 C CA . LEU A 1 87 ? 1.195 13.782 -11.030 1.00 87.94 87 LEU A CA 1
ATOM 701 C C . LEU A 1 87 ? 2.027 13.810 -9.740 1.00 87.94 87 LEU A C 1
ATOM 703 O O . LEU A 1 87 ? 1.467 13.789 -8.649 1.00 87.94 87 LEU A O 1
ATOM 707 N N . GLU A 1 88 ? 3.351 13.933 -9.843 1.00 88.25 88 GLU A N 1
ATOM 708 C CA . GLU A 1 88 ? 4.239 14.057 -8.680 1.00 88.25 88 GLU A CA 1
ATOM 709 C C . GLU A 1 88 ? 3.961 15.341 -7.877 1.00 88.25 88 GLU A C 1
ATOM 711 O O . GLU A 1 88 ? 3.918 15.295 -6.647 1.00 88.25 88 GLU A O 1
ATOM 716 N N . ARG A 1 89 ? 3.687 16.472 -8.546 1.00 89.44 89 ARG A N 1
ATOM 717 C CA . ARG A 1 89 ? 3.273 17.719 -7.872 1.00 89.44 89 ARG A CA 1
ATOM 718 C C . ARG A 1 89 ? 1.925 17.585 -7.170 1.00 89.44 89 ARG A C 1
ATOM 720 O O . ARG A 1 89 ? 1.782 18.054 -6.045 1.00 89.44 89 ARG A O 1
ATOM 727 N N . GLU A 1 90 ? 0.947 16.948 -7.813 1.00 86.44 90 GLU A N 1
ATOM 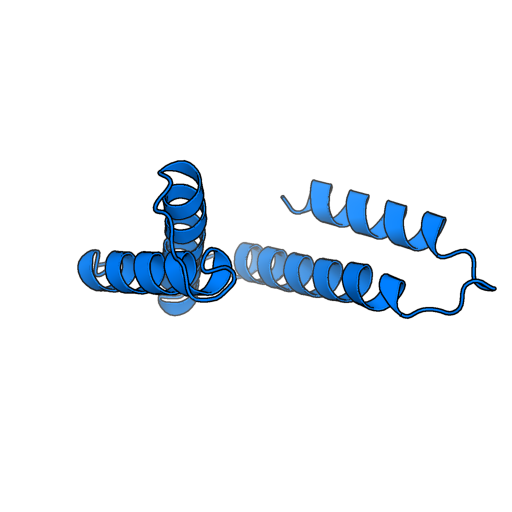728 C CA . GLU A 1 90 ? -0.368 16.699 -7.208 1.00 86.44 90 GLU A CA 1
ATOM 729 C C . GLU A 1 90 ? -0.236 15.804 -5.966 1.00 86.44 90 GLU A C 1
ATOM 731 O O . GLU A 1 90 ? -0.855 16.071 -4.940 1.00 86.44 90 GLU A O 1
ATOM 736 N N . LEU A 1 91 ? 0.652 14.806 -6.010 1.00 84.31 91 LEU A N 1
ATOM 737 C CA . LEU A 1 91 ? 0.959 13.950 -4.865 1.00 84.31 91 LEU A CA 1
ATOM 738 C C . LEU A 1 91 ? 1.616 14.733 -3.721 1.00 84.31 91 LEU A C 1
ATOM 740 O O . LEU A 1 91 ? 1.229 14.542 -2.571 1.00 84.31 91 LEU A O 1
ATOM 744 N N . MET A 1 92 ? 2.559 15.635 -4.017 1.00 82.81 92 MET A N 1
ATOM 745 C CA . MET A 1 92 ? 3.166 16.509 -3.002 1.00 82.81 92 MET A CA 1
ATOM 746 C C . MET A 1 92 ? 2.152 17.445 -2.338 1.00 82.81 92 MET A C 1
ATOM 748 O O . MET A 1 92 ? 2.314 17.762 -1.169 1.00 82.81 92 MET A O 1
ATOM 752 N N . PHE A 1 93 ? 1.115 17.880 -3.057 1.00 83.81 93 PHE A N 1
ATOM 753 C CA . PHE A 1 93 ? 0.075 18.760 -2.514 1.00 83.81 93 PHE A CA 1
ATOM 754 C C . PHE A 1 93 ? -0.949 18.016 -1.639 1.00 83.81 93 PHE A C 1
ATOM 756 O O . PHE A 1 93 ? -1.654 18.622 -0.833 1.00 83.81 93 PHE A O 1
ATOM 763 N N . LEU A 1 94 ? -1.058 16.698 -1.821 1.00 74.88 94 LEU A N 1
ATOM 764 C CA . LEU A 1 94 ? -1.939 15.819 -1.048 1.00 74.88 94 LEU A CA 1
ATOM 765 C C . LEU A 1 94 ? -1.259 15.207 0.188 1.00 74.88 94 LEU A C 1
ATOM 767 O O . LEU A 1 94 ? -1.968 14.665 1.039 1.00 74.88 94 LEU A O 1
ATOM 771 N N . ALA A 1 95 ? 0.076 15.258 0.256 1.00 62.06 95 ALA A N 1
ATOM 772 C CA . ALA A 1 95 ? 0.910 14.747 1.347 1.00 62.06 95 ALA A CA 1
ATOM 773 C C . ALA A 1 95 ? 1.068 15.764 2.486 1.00 62.06 95 ALA A C 1
ATOM 775 O O . ALA A 1 95 ? 1.147 15.298 3.646 1.00 62.06 95 ALA A O 1
#

Foldseek 3Di:
DQDPVVLLVQLVVQLCVVQQDPNDHDDDPVSSVVSSVVSVVVSCVVVVVDDPVLVVLVVLLVVLVVVLVVLVPDDPVDDCVVVNVVSVVSNVVSD